Protein AF-A0A382R5G5-F1 (afdb_monomer)

Secondary structure (DSSP, 8-state):
---------------TTS-PPP--HHHHHHHHHHHHHHHHHHHHHHHHH--SHHHHTT-----EEE-TTT--EEEE-SSS-THHHHHHHHHHHHHHHHHHHTT----TT--EEE--TTSS-SSTT--EEE--

Foldseek 3Di:
DDDDDDDDDDDDDDDDPDPDPDQDPVNVVVVLVVQQVVQQVVLVVQLVPDPDCCCVPVVQDKDADADQQQLHGPDIHPSYDPVLNPLNSQLNNVVNVVCVVVVHDLDQPDKDKDQPCVRSHVHNVDIDIDHD

Nearest PDB structures (foldseek):
  7yml-assembly1_M  TM=2.672E-01  e=8.727E+00  Rhodobacter capsulatus

pLDDT: mean 84.05, std 17.63, range [35.34, 97.81]

Mean predicted aligned error: 8.32 Å

Solvent-accessible surface area (backbone atoms only — not comparable to full-atom values): 8147 Å² total; per-residue (Å²): 130,85,84,86,88,90,84,94,82,90,83,84,90,82,75,93,84,66,84,76,74,84,79,47,73,66,60,48,51,52,52,50,52,52,50,51,50,52,24,50,51,49,47,54,50,52,30,74,69,42,88,49,59,58,39,40,71,68,29,69,46,75,54,67,46,56,40,86,86,73,14,47,76,74,43,57,37,85,75,35,48,74,77,44,68,62,31,49,28,50,31,46,29,50,49,49,53,52,32,63,75,64,74,48,83,89,48,86,83,50,68,49,68,52,34,52,43,89,64,42,34,90,40,72,88,47,74,46,77,48,66,109

Organism: NCBI:txid408172

Structure (mmCIF, N/CA/C/O backbone):
data_AF-A0A382R5G5-F1
#
_entry.id   AF-A0A382R5G5-F1
#
loop_
_atom_site.group_PDB
_atom_site.id
_atom_site.type_symbol
_atom_site.label_atom_id
_atom_site.label_alt_id
_atom_site.label_comp_id
_atom_site.label_asym_id
_atom_site.label_entity_id
_atom_site.label_seq_id
_atom_site.pdbx_PDB_ins_code
_atom_site.Cartn_x
_atom_site.Cartn_y
_atom_site.Cartn_z
_atom_site.occupancy
_atom_site.B_iso_or_equiv
_atom_site.auth_seq_id
_atom_site.auth_comp_id
_atom_site.auth_asym_id
_atom_site.auth_atom_id
_atom_site.pdbx_PDB_model_num
ATOM 1 N N . MET A 1 1 ? 9.913 -4.800 -16.011 1.00 47.69 1 MET A N 1
ATOM 2 C CA . MET A 1 1 ? 8.761 -5.422 -15.326 1.00 47.69 1 MET A CA 1
ATOM 3 C C . MET A 1 1 ? 8.702 -6.885 -15.751 1.00 47.69 1 MET A C 1
ATOM 5 O O . MET A 1 1 ? 8.740 -7.147 -16.946 1.00 47.69 1 MET A O 1
ATOM 9 N N . ILE A 1 2 ? 8.754 -7.826 -14.807 1.00 43.81 2 ILE A N 1
ATOM 10 C CA . ILE A 1 2 ? 8.874 -9.272 -15.078 1.00 43.81 2 ILE A CA 1
ATOM 11 C C . ILE A 1 2 ? 7.512 -9.930 -14.787 1.00 43.81 2 ILE A C 1
ATOM 13 O O . ILE A 1 2 ? 6.941 -9.668 -13.735 1.00 43.81 2 ILE A O 1
ATOM 17 N N . ARG A 1 3 ? 6.986 -10.749 -15.713 1.00 38.16 3 ARG A N 1
ATOM 18 C CA . ARG A 1 3 ? 5.647 -11.385 -15.667 1.00 38.16 3 ARG A CA 1
ATOM 19 C C . ARG A 1 3 ? 5.756 -12.902 -15.442 1.00 38.16 3 ARG A C 1
ATOM 21 O O . ARG A 1 3 ? 6.586 -13.542 -16.082 1.00 38.16 3 ARG A O 1
ATOM 28 N N . LEU A 1 4 ? 4.893 -13.483 -14.602 1.00 42.88 4 LEU A N 1
ATOM 29 C CA . LEU A 1 4 ? 4.760 -14.939 -14.375 1.00 42.88 4 LEU A CA 1
ATOM 30 C C . LEU A 1 4 ? 3.485 -15.506 -15.071 1.00 42.88 4 LEU A C 1
ATOM 32 O O . LEU A 1 4 ? 2.583 -14.721 -15.366 1.00 42.88 4 LEU A O 1
ATOM 36 N N . PRO A 1 5 ? 3.379 -16.816 -15.411 1.00 35.34 5 PRO A N 1
ATOM 37 C CA . PRO A 1 5 ? 2.373 -17.312 -16.372 1.00 35.34 5 PRO A CA 1
ATOM 38 C C . PRO A 1 5 ? 1.083 -17.968 -15.797 1.00 35.34 5 PRO A C 1
ATOM 40 O O . PRO A 1 5 ? 1.169 -18.752 -14.856 1.00 35.34 5 PRO A O 1
ATOM 43 N N . ARG A 1 6 ? -0.035 -17.805 -16.559 1.00 47.72 6 ARG A N 1
ATOM 44 C CA . ARG A 1 6 ? -1.345 -18.555 -16.645 1.00 47.72 6 ARG A CA 1
ATOM 45 C C . ARG A 1 6 ? -2.395 -18.283 -15.532 1.00 47.72 6 ARG A C 1
ATOM 47 O O . ARG A 1 6 ? -1.998 -17.966 -14.429 1.00 47.72 6 ARG A O 1
ATOM 54 N N . THR A 1 7 ? -3.738 -18.354 -15.680 1.00 37.25 7 THR A N 1
ATOM 55 C CA . THR A 1 7 ? -4.736 -18.925 -16.635 1.00 37.25 7 THR A CA 1
ATOM 56 C C . THR A 1 7 ? -5.988 -18.000 -16.657 1.00 37.25 7 THR A C 1
ATOM 58 O O . THR A 1 7 ? -6.404 -17.559 -15.592 1.00 37.25 7 THR A O 1
ATOM 61 N N . GLN A 1 8 ? -6.598 -17.680 -17.812 1.00 36.47 8 GLN A N 1
ATOM 62 C CA . GLN A 1 8 ? -7.657 -16.646 -17.937 1.00 36.47 8 GLN A CA 1
ATOM 63 C C . GLN A 1 8 ? -9.075 -17.115 -17.537 1.00 36.47 8 GLN A C 1
ATOM 65 O O . GLN A 1 8 ? -9.552 -18.146 -18.010 1.00 36.47 8 GLN A O 1
ATOM 70 N N . ARG A 1 9 ? -9.788 -16.287 -16.758 1.00 39.00 9 ARG A N 1
ATOM 71 C CA . ARG A 1 9 ? -11.261 -16.233 -16.675 1.00 39.00 9 ARG A CA 1
ATOM 72 C C . ARG A 1 9 ? -11.691 -14.762 -16.612 1.00 39.00 9 ARG A C 1
ATOM 74 O O . ARG A 1 9 ? -11.310 -14.056 -15.687 1.00 39.00 9 ARG A O 1
ATOM 81 N N . THR A 1 10 ? -12.460 -14.320 -17.599 1.00 39.25 10 THR A N 1
ATOM 82 C CA . THR A 1 10 ? -12.934 -12.937 -17.770 1.00 39.25 10 THR A CA 1
ATOM 83 C C . THR A 1 10 ? -14.252 -12.724 -17.015 1.00 39.25 10 THR A C 1
ATOM 85 O O . THR A 1 10 ? -15.163 -13.538 -17.160 1.00 39.25 10 THR A O 1
ATOM 88 N N . LEU A 1 11 ? -14.384 -11.642 -16.239 1.00 39.53 11 LEU A N 1
ATOM 89 C CA . LEU A 1 11 ? -15.656 -11.183 -15.658 1.00 39.53 11 LEU A CA 1
ATOM 90 C C . LEU A 1 11 ? -16.000 -9.810 -16.257 1.00 39.53 11 LEU A C 1
ATOM 92 O O . LEU A 1 11 ? -15.202 -8.881 -16.168 1.00 39.53 11 LEU A O 1
ATOM 96 N N . SER A 1 12 ? -17.162 -9.699 -16.904 1.00 37.19 12 SER A N 1
ATOM 97 C CA . SER A 1 12 ? -17.682 -8.464 -17.504 1.00 37.19 12 SER A CA 1
ATOM 98 C C . SER A 1 12 ? -18.354 -7.576 -16.450 1.00 37.19 12 SER A C 1
ATOM 100 O O . SER A 1 12 ? -19.179 -8.070 -15.682 1.00 3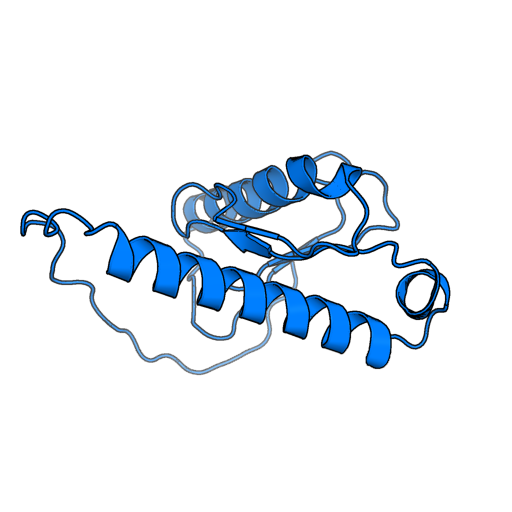7.19 12 SER A O 1
ATOM 102 N N . ARG A 1 13 ? -18.053 -6.269 -16.439 1.00 52.59 13 ARG A N 1
ATOM 103 C CA . ARG A 1 13 ? -18.764 -5.259 -15.630 1.00 52.59 13 ARG A CA 1
ATOM 104 C C . ARG A 1 13 ? -20.038 -4.834 -16.365 1.00 52.59 13 ARG A C 1
ATOM 106 O O . ARG A 1 13 ? -19.977 -4.362 -17.495 1.00 52.59 13 ARG A O 1
ATOM 113 N N . THR A 1 14 ? -21.192 -5.041 -15.743 1.00 41.97 14 THR A N 1
ATOM 114 C CA . THR A 1 14 ? -22.506 -4.609 -16.239 1.00 41.97 14 THR A CA 1
ATOM 115 C C . THR A 1 14 ? -23.238 -4.024 -15.032 1.00 41.97 14 THR A C 1
ATOM 117 O O . THR A 1 14 ? -23.739 -4.795 -14.220 1.00 41.97 14 THR A O 1
ATOM 120 N N . GLY A 1 15 ? -23.217 -2.698 -14.835 1.00 45.03 15 GLY A N 1
ATOM 121 C CA . GLY A 1 15 ? -23.906 -2.097 -13.678 1.00 45.03 15 GLY A CA 1
ATOM 122 C C . GLY A 1 15 ? -23.731 -0.600 -13.379 1.00 45.03 15 GLY A C 1
ATOM 123 O O . GLY A 1 15 ? -24.241 -0.169 -12.355 1.00 45.03 15 GLY A O 1
ATOM 124 N N . ASP A 1 16 ? -23.058 0.200 -14.211 1.00 51.91 16 ASP A N 1
ATOM 125 C CA . ASP A 1 16 ? -22.580 1.536 -13.793 1.00 51.91 16 ASP A CA 1
ATOM 126 C C . ASP A 1 16 ? -23.616 2.698 -13.870 1.00 51.91 16 ASP A C 1
ATOM 128 O O . ASP A 1 16 ? -23.232 3.843 -13.658 1.00 51.91 16 ASP A O 1
ATOM 132 N N . ASP A 1 17 ? -24.908 2.444 -14.137 1.00 53.91 17 ASP A N 1
ATOM 133 C CA . ASP A 1 17 ? -25.927 3.497 -14.403 1.00 53.91 17 ASP A CA 1
ATOM 134 C C . ASP A 1 17 ? -27.074 3.597 -13.365 1.00 53.91 17 ASP A C 1
ATOM 136 O O . ASP A 1 17 ? -27.989 4.410 -13.513 1.00 53.91 17 ASP A O 1
ATOM 140 N N . GLU A 1 18 ? -27.055 2.797 -12.295 1.00 52.16 18 GLU A N 1
ATOM 141 C CA . GLU A 1 18 ? -28.004 2.949 -11.179 1.00 52.16 18 GLU A CA 1
ATOM 142 C C . GLU A 1 18 ? -27.472 3.998 -10.183 1.00 52.16 18 GLU A C 1
ATOM 144 O O . GLU A 1 18 ? -26.302 3.922 -9.790 1.00 52.16 18 GLU A O 1
ATOM 149 N N . PRO A 1 19 ? -28.289 4.974 -9.733 1.00 55.66 19 PRO A N 1
ATOM 150 C CA . PRO A 1 19 ? -27.860 5.925 -8.719 1.00 55.66 19 PRO A CA 1
ATOM 151 C C . PRO A 1 19 ? -27.479 5.163 -7.448 1.00 55.66 19 PRO A C 1
ATOM 153 O O . PRO A 1 19 ? -28.316 4.511 -6.822 1.00 55.66 19 PRO A O 1
ATOM 156 N N . MET A 1 20 ? -26.198 5.243 -7.078 1.00 61.25 20 MET A N 1
ATOM 157 C CA . MET A 1 20 ? -25.690 4.667 -5.837 1.00 61.25 20 MET A CA 1
ATOM 158 C C . MET A 1 20 ? -26.544 5.190 -4.672 1.00 61.25 20 MET A C 1
ATOM 160 O O . MET A 1 20 ? -26.675 6.410 -4.536 1.00 61.25 20 MET A O 1
ATOM 164 N N . PRO A 1 21 ? -27.150 4.315 -3.850 1.00 70.31 21 PRO A N 1
ATOM 165 C CA . PRO A 1 21 ? -27.947 4.762 -2.717 1.00 70.31 21 PRO A CA 1
ATOM 166 C C . PRO A 1 21 ? -27.091 5.638 -1.797 1.00 70.31 21 PRO A C 1
ATOM 168 O O . PRO A 1 21 ? -25.915 5.337 -1.575 1.00 70.3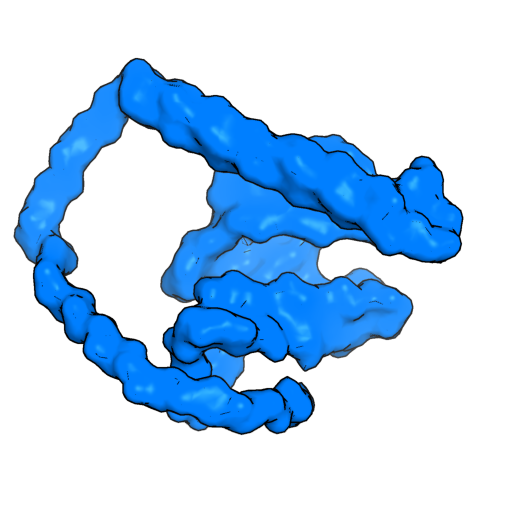1 21 PRO A O 1
ATOM 171 N N . ASP A 1 22 ? -27.686 6.714 -1.271 1.00 80.88 22 ASP A N 1
ATOM 172 C CA . ASP A 1 22 ? -27.019 7.618 -0.331 1.00 80.88 22 ASP A CA 1
ATOM 173 C C . ASP A 1 22 ? -26.435 6.800 0.831 1.00 80.88 22 ASP A C 1
ATOM 175 O O . ASP A 1 22 ? -27.148 6.053 1.510 1.00 80.88 22 ASP A O 1
ATOM 179 N N . LEU A 1 23 ? -25.117 6.890 1.019 1.00 87.56 23 LEU A N 1
ATOM 180 C CA . LEU A 1 23 ? -24.396 6.063 1.980 1.00 87.56 23 LEU A CA 1
ATOM 181 C C . LEU A 1 23 ? -24.722 6.542 3.400 1.00 87.56 23 LEU A C 1
ATOM 183 O O . LEU A 1 23 ? -24.251 7.597 3.831 1.00 87.56 23 LEU A O 1
ATOM 187 N N . ASP A 1 24 ? -25.532 5.781 4.139 1.00 93.81 24 ASP A N 1
ATOM 188 C CA . ASP A 1 24 ? -25.953 6.207 5.469 1.00 93.81 24 ASP A CA 1
ATOM 189 C C . ASP A 1 24 ? -24.762 6.258 6.457 1.00 93.81 24 ASP A C 1
ATOM 191 O O . ASP A 1 24 ? -23.797 5.491 6.326 1.00 93.81 24 ASP A O 1
ATOM 195 N N . PRO A 1 25 ? -24.806 7.131 7.482 1.00 94.81 25 PRO A N 1
ATOM 196 C CA . PRO A 1 25 ? -23.682 7.315 8.399 1.00 94.81 25 PRO A CA 1
ATOM 197 C C . PRO A 1 25 ? -23.279 6.056 9.181 1.00 94.81 25 PRO A C 1
ATOM 199 O O . PRO A 1 25 ? -22.111 5.920 9.562 1.00 94.81 25 PRO A O 1
ATOM 202 N N . VAL A 1 26 ? -24.217 5.138 9.443 1.00 95.69 26 VAL A N 1
ATOM 203 C CA . VAL A 1 26 ? -23.938 3.884 10.158 1.00 95.69 26 VAL A CA 1
ATOM 204 C C . VAL A 1 26 ? -23.172 2.946 9.238 1.00 95.69 26 VAL A C 1
ATOM 206 O O . VAL A 1 26 ? -22.106 2.461 9.621 1.00 95.69 26 VAL A O 1
ATOM 209 N N . THR A 1 27 ? -23.649 2.748 8.009 1.00 94.94 27 THR A N 1
ATOM 210 C CA . THR A 1 27 ? -22.949 1.936 7.007 1.00 94.94 27 THR A CA 1
ATOM 211 C C . THR A 1 27 ? -21.560 2.496 6.708 1.00 94.94 27 THR A C 1
ATOM 213 O O . THR A 1 27 ? -20.587 1.739 6.729 1.00 94.94 27 THR A O 1
ATOM 216 N N . LEU A 1 28 ? -21.425 3.816 6.527 1.00 94.62 28 LEU A N 1
ATOM 217 C CA . LEU A 1 28 ? -20.125 4.467 6.328 1.00 94.62 28 LEU A CA 1
ATOM 218 C C . LEU A 1 28 ? -19.159 4.174 7.483 1.00 94.62 28 LEU A C 1
ATOM 220 O O . LEU A 1 28 ? -18.003 3.823 7.253 1.00 94.62 28 LEU A O 1
ATOM 224 N N . SER A 1 29 ? -19.633 4.278 8.725 1.00 96.31 29 SER A N 1
ATOM 225 C CA . SER A 1 29 ? -18.815 4.020 9.915 1.00 96.31 29 SER A CA 1
ATOM 226 C C . SER A 1 29 ? -18.364 2.559 10.004 1.00 96.31 29 SER A C 1
ATOM 228 O O . SER A 1 29 ? -17.211 2.291 10.342 1.00 96.31 29 SER A O 1
ATOM 230 N N . VAL A 1 30 ? -19.239 1.608 9.652 1.00 97.00 30 VAL A N 1
ATOM 231 C CA . VAL A 1 30 ? -18.897 0.177 9.598 1.00 97.00 30 VAL A CA 1
ATOM 232 C C . VAL A 1 30 ? -17.856 -0.100 8.513 1.00 97.00 30 VAL A C 1
ATOM 234 O O . VAL A 1 30 ? -16.884 -0.811 8.770 1.00 97.00 30 VAL A O 1
ATOM 237 N N . LEU A 1 31 ? -18.030 0.461 7.312 1.00 96.38 31 LEU A N 1
ATOM 238 C CA . LEU 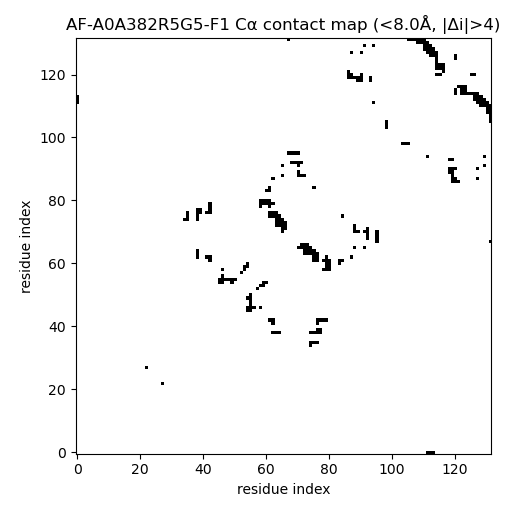A 1 31 ? -17.079 0.298 6.210 1.00 96.38 31 LEU A CA 1
ATOM 239 C C . LEU A 1 31 ? -15.721 0.911 6.549 1.00 96.38 31 LEU A C 1
ATOM 241 O O . LEU A 1 31 ? -14.700 0.250 6.368 1.00 96.38 31 LEU A O 1
ATOM 245 N N . LYS A 1 32 ? -15.709 2.122 7.116 1.00 95.88 32 LYS A N 1
ATOM 246 C CA . LYS A 1 32 ? -14.490 2.778 7.596 1.00 95.88 32 LYS A CA 1
ATOM 247 C C . LYS A 1 32 ? -13.750 1.894 8.601 1.00 95.88 32 LYS A C 1
ATOM 249 O O . LYS A 1 32 ? -12.580 1.596 8.389 1.00 95.88 32 LYS A O 1
ATOM 254 N N . GLY A 1 33 ? -14.440 1.418 9.641 1.00 97.75 33 GLY A N 1
ATOM 255 C CA . GLY A 1 33 ? -13.830 0.559 10.658 1.00 97.75 33 GLY A CA 1
ATOM 256 C C . GLY A 1 33 ? -13.285 -0.753 10.085 1.00 97.75 33 GLY A C 1
ATOM 257 O O . GLY A 1 33 ? -12.208 -1.194 10.475 1.00 97.75 33 GLY A O 1
ATOM 258 N N . ARG A 1 34 ? -13.978 -1.359 9.109 1.00 97.81 34 ARG A N 1
ATOM 259 C CA . ARG A 1 34 ? -13.493 -2.567 8.418 1.00 97.81 34 ARG A CA 1
ATOM 260 C C . ARG A 1 34 ? -12.242 -2.306 7.582 1.00 97.81 34 ARG A C 1
ATOM 262 O O . ARG A 1 34 ? -11.327 -3.120 7.616 1.00 97.81 34 ARG A O 1
ATOM 269 N N . LEU A 1 35 ? -12.197 -1.202 6.837 1.00 97.62 35 LEU A N 1
ATOM 270 C CA . LEU A 1 35 ? -11.028 -0.828 6.035 1.00 97.62 35 LEU A CA 1
ATOM 271 C C . LEU A 1 35 ? -9.817 -0.523 6.926 1.00 97.62 35 LEU A C 1
ATOM 273 O O . LEU A 1 35 ? -8.719 -0.994 6.643 1.00 97.62 35 LEU A O 1
ATOM 277 N N . GLU A 1 36 ? -10.025 0.197 8.030 1.00 97.19 36 GLU A N 1
ATOM 278 C CA . GLU A 1 36 ? -8.983 0.450 9.032 1.00 97.19 36 GLU A CA 1
ATOM 279 C C . GLU A 1 36 ? -8.481 -0.852 9.667 1.00 97.19 36 GLU A C 1
ATOM 281 O O . GLU A 1 36 ? -7.276 -1.037 9.787 1.00 97.19 36 GLU A O 1
ATOM 286 N N . GLN A 1 37 ? -9.373 -1.791 9.997 1.00 97.75 37 GLN A N 1
ATOM 287 C CA . GLN A 1 37 ? -8.978 -3.093 10.538 1.00 97.75 37 GLN A CA 1
ATOM 288 C C . GLN A 1 37 ? -8.166 -3.926 9.532 1.00 97.75 37 GLN A C 1
ATOM 290 O O . GLN A 1 37 ? -7.223 -4.609 9.925 1.00 97.75 37 GLN A O 1
ATOM 295 N N . ILE A 1 38 ? -8.514 -3.882 8.241 1.00 97.75 38 ILE A N 1
ATOM 296 C CA . ILE A 1 38 ? -7.720 -4.536 7.191 1.00 97.75 38 ILE A CA 1
ATOM 297 C C . ILE A 1 38 ? -6.307 -3.946 7.166 1.00 97.75 38 ILE A C 1
ATOM 299 O O . ILE A 1 38 ? -5.340 -4.704 7.153 1.00 97.75 38 ILE A O 1
ATOM 303 N N . ALA A 1 39 ? -6.184 -2.617 7.204 1.00 96.25 39 ALA A N 1
ATOM 304 C CA . ALA A 1 39 ? -4.884 -1.957 7.255 1.00 96.25 39 ALA A CA 1
ATOM 305 C C . ALA A 1 39 ? -4.096 -2.337 8.523 1.00 96.25 39 ALA A C 1
ATOM 307 O O . ALA A 1 39 ? -2.919 -2.667 8.420 1.00 96.25 39 ALA A O 1
ATOM 308 N N . ASP A 1 40 ? -4.740 -2.388 9.690 1.00 95.56 40 ASP A N 1
ATOM 309 C CA . ASP A 1 40 ? -4.084 -2.781 10.944 1.00 95.56 40 ASP A CA 1
ATOM 310 C C . ASP A 1 40 ? -3.551 -4.236 10.889 1.00 95.56 40 ASP A C 1
ATOM 312 O O . ASP A 1 40 ? -2.454 -4.523 11.372 1.00 95.56 40 ASP A O 1
ATOM 316 N N . GLU A 1 41 ? -4.279 -5.172 10.263 1.00 97.69 41 GLU A N 1
ATOM 317 C CA . GLU A 1 41 ? -3.801 -6.556 10.090 1.00 97.69 41 GLU A CA 1
ATOM 318 C C . GLU A 1 41 ? -2.682 -6.663 9.040 1.00 97.69 41 GLU A C 1
ATOM 320 O O . GLU A 1 41 ? -1.781 -7.497 9.180 1.00 97.69 41 GLU A O 1
ATOM 325 N N . MET A 1 42 ? -2.709 -5.820 8.002 1.00 96.81 42 MET A N 1
ATOM 326 C CA . MET A 1 42 ? -1.617 -5.713 7.028 1.00 96.81 42 MET A CA 1
ATOM 327 C C . MET A 1 42 ? -0.318 -5.252 7.702 1.00 96.81 42 MET A C 1
ATOM 329 O O . MET A 1 42 ? 0.713 -5.882 7.463 1.00 96.81 42 MET A O 1
ATOM 333 N N . ASP A 1 43 ? -0.383 -4.251 8.590 1.00 95.06 43 ASP A N 1
ATOM 334 C CA . ASP A 1 43 ? 0.766 -3.746 9.366 1.00 95.06 43 ASP A CA 1
ATOM 335 C C . ASP A 1 43 ? 1.351 -4.906 10.179 1.00 95.06 43 ASP A C 1
ATOM 337 O O . ASP A 1 43 ? 2.515 -5.297 10.042 1.00 95.06 43 ASP A O 1
ATOM 341 N N . ALA A 1 44 ? 0.492 -5.544 10.974 1.00 95.50 44 ALA A N 1
ATOM 342 C CA . ALA A 1 44 ? 0.898 -6.614 11.865 1.00 95.50 44 ALA A CA 1
ATOM 343 C C . ALA A 1 44 ? 1.466 -7.825 11.101 1.00 95.50 44 ALA A C 1
ATOM 345 O O . ALA A 1 44 ? 2.432 -8.451 11.541 1.00 95.50 44 ALA A O 1
ATOM 346 N N . THR A 1 45 ? 0.904 -8.160 9.939 1.00 97.00 45 THR A N 1
ATOM 347 C CA . THR A 1 45 ? 1.401 -9.248 9.088 1.00 97.00 45 THR A CA 1
ATOM 348 C C . THR A 1 45 ? 2.747 -8.908 8.458 1.00 97.00 45 THR A C 1
ATOM 350 O O . THR A 1 45 ? 3.645 -9.754 8.456 1.00 97.00 45 THR A O 1
ATOM 353 N N . LEU A 1 46 ? 2.919 -7.684 7.957 1.00 95.62 46 LEU A N 1
ATOM 354 C CA . LEU A 1 46 ? 4.165 -7.248 7.337 1.00 95.62 46 LEU A CA 1
ATOM 355 C C . LEU A 1 46 ? 5.318 -7.282 8.343 1.00 95.62 46 LEU A C 1
ATOM 357 O O . LEU A 1 46 ? 6.330 -7.934 8.089 1.00 95.62 46 LEU A O 1
ATOM 361 N N . PHE A 1 47 ? 5.148 -6.665 9.513 1.00 95.62 47 PHE A N 1
ATOM 362 C CA . PHE A 1 47 ? 6.225 -6.576 10.501 1.00 95.62 47 PHE A CA 1
ATOM 363 C C . PHE A 1 47 ? 6.572 -7.934 11.118 1.00 95.62 47 PHE A C 1
ATOM 365 O O . PHE A 1 47 ? 7.749 -8.243 11.283 1.00 95.62 47 PHE A O 1
ATOM 372 N N . ARG A 1 48 ? 5.581 -8.803 11.378 1.00 96.62 48 ARG A N 1
ATOM 373 C CA . ARG A 1 48 ? 5.835 -10.159 11.912 1.00 96.62 48 ARG A CA 1
ATOM 374 C C . ARG A 1 48 ? 6.498 -11.104 10.912 1.00 96.62 48 ARG A C 1
ATOM 376 O O . ARG A 1 48 ? 7.113 -12.082 11.329 1.00 96.62 48 ARG A O 1
ATOM 383 N N . SER A 1 49 ? 6.313 -10.876 9.613 1.00 97.44 49 SER A N 1
ATOM 384 C CA . SER A 1 49 ? 6.873 -11.734 8.560 1.00 97.44 49 SER A CA 1
ATOM 385 C C . SER A 1 49 ? 8.228 -11.250 8.041 1.00 97.44 49 SER A C 1
ATOM 387 O O . SER A 1 49 ? 8.919 -11.990 7.337 1.00 97.44 49 SER A O 1
ATOM 389 N N . ALA A 1 50 ? 8.627 -10.027 8.388 1.00 97.12 50 ALA A N 1
ATOM 390 C CA . ALA A 1 50 ? 9.889 -9.457 7.963 1.00 97.12 50 ALA A CA 1
ATOM 391 C C . ALA A 1 50 ? 11.079 -10.074 8.715 1.00 97.12 50 ALA A C 1
ATOM 393 O O . ALA A 1 50 ? 11.103 -10.152 9.939 1.00 97.12 50 ALA A O 1
ATOM 394 N N . PHE A 1 51 ? 12.117 -10.455 7.967 1.00 96.06 51 PHE A N 1
ATOM 395 C CA . PHE A 1 51 ? 13.395 -10.905 8.536 1.00 96.06 51 PHE A CA 1
ATOM 396 C C . PHE A 1 51 ? 14.366 -9.748 8.823 1.00 96.06 51 PHE A C 1
ATOM 398 O O . PHE A 1 51 ? 15.313 -9.914 9.587 1.00 96.06 51 PHE A O 1
ATOM 405 N N . ASN A 1 52 ? 14.175 -8.593 8.176 1.00 95.62 52 ASN A N 1
ATOM 406 C CA . ASN A 1 52 ? 15.049 -7.429 8.315 1.00 95.62 52 ASN A CA 1
ATOM 407 C C . ASN A 1 52 ? 14.556 -6.533 9.467 1.00 95.62 52 ASN A C 1
ATOM 409 O O . ASN A 1 52 ? 13.403 -6.099 9.400 1.00 95.62 52 ASN A O 1
ATOM 413 N N . PRO A 1 53 ? 15.405 -6.179 10.453 1.00 96.31 53 PRO A N 1
ATOM 414 C CA . PRO A 1 53 ? 15.024 -5.299 11.564 1.00 96.31 53 PRO A CA 1
ATOM 415 C C . PRO A 1 53 ? 14.542 -3.906 11.126 1.00 96.31 53 PRO A C 1
ATOM 417 O O . PRO A 1 53 ? 13.719 -3.305 11.809 1.00 96.31 53 PRO A O 1
ATOM 420 N N . ILE A 1 54 ? 14.973 -3.404 9.963 1.00 95.62 54 ILE A N 1
ATOM 421 C CA . ILE A 1 54 ? 14.490 -2.128 9.404 1.00 95.62 54 ILE A CA 1
ATOM 422 C C . ILE A 1 54 ? 12.966 -2.159 9.188 1.00 95.62 54 ILE A C 1
ATOM 424 O O . ILE A 1 54 ? 12.273 -1.188 9.474 1.00 95.62 54 ILE A O 1
ATOM 428 N N . ILE A 1 55 ? 12.425 -3.299 8.753 1.00 95.12 55 ILE A N 1
ATOM 429 C CA . ILE A 1 55 ? 10.980 -3.470 8.569 1.00 95.12 55 ILE A CA 1
ATOM 430 C C . ILE A 1 55 ? 10.347 -4.029 9.847 1.00 95.12 55 ILE A C 1
ATOM 432 O O . ILE A 1 55 ? 9.330 -3.514 10.292 1.00 95.12 55 ILE A O 1
ATOM 436 N N . ALA A 1 56 ? 10.943 -5.062 10.449 1.00 95.50 56 ALA A N 1
ATOM 437 C CA . ALA A 1 56 ? 10.353 -5.790 11.573 1.00 95.50 56 ALA A CA 1
ATOM 438 C C . ALA A 1 56 ? 10.286 -4.979 12.879 1.00 95.50 56 ALA A C 1
ATOM 440 O O . ALA A 1 56 ? 9.386 -5.208 13.681 1.00 95.50 56 ALA A O 1
ATOM 441 N N . GLU A 1 57 ? 11.231 -4.058 13.099 1.00 94.44 57 GLU A N 1
ATOM 442 C CA . GLU A 1 57 ? 11.366 -3.312 14.360 1.00 94.44 57 GLU A CA 1
ATOM 443 C C . GLU A 1 57 ? 11.270 -1.797 14.157 1.00 94.44 57 GLU A C 1
ATOM 445 O O . GLU A 1 57 ? 10.620 -1.112 14.944 1.00 94.44 57 GLU A O 1
ATOM 450 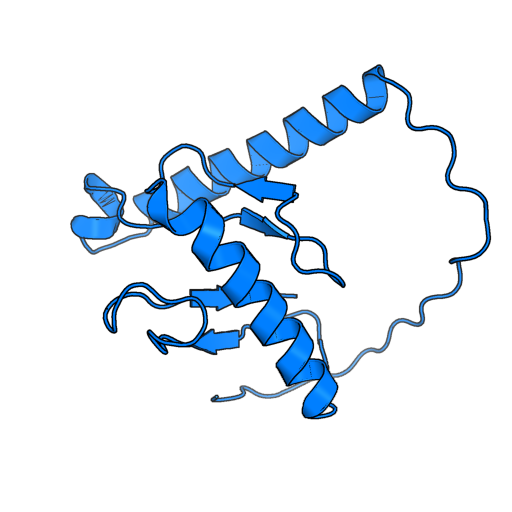N N . ALA A 1 58 ? 11.904 -1.259 13.108 1.00 94.38 58 ALA A N 1
ATOM 451 C CA . ALA A 1 58 ? 11.884 0.181 12.836 1.00 94.38 58 ALA A CA 1
ATOM 452 C C . ALA A 1 58 ? 10.661 0.637 12.017 1.00 94.38 58 ALA A C 1
ATOM 454 O O . ALA A 1 58 ? 10.435 1.841 11.898 1.00 94.38 58 ALA A O 1
ATOM 455 N N . HIS A 1 59 ? 9.876 -0.307 11.483 1.00 94.19 59 HIS A N 1
ATOM 456 C CA . HIS A 1 59 ? 8.668 -0.065 10.686 1.00 94.19 59 HIS A CA 1
ATOM 457 C C . HIS A 1 59 ? 8.885 0.896 9.504 1.00 94.19 59 HIS A C 1
ATOM 459 O O . HIS A 1 59 ? 8.006 1.684 9.145 1.00 94.19 59 HIS A O 1
ATOM 465 N N . ASP A 1 60 ? 10.051 0.808 8.862 1.00 93.88 60 ASP A N 1
ATOM 466 C CA . ASP A 1 60 ? 10.339 1.520 7.616 1.00 93.88 60 ASP A CA 1
ATOM 467 C C . ASP A 1 60 ? 9.643 0.826 6.434 1.00 93.88 60 ASP A C 1
ATOM 469 O O . ASP A 1 60 ? 10.240 0.119 5.621 1.00 93.88 60 ASP A O 1
ATOM 473 N N . ALA A 1 61 ? 8.317 0.934 6.425 1.00 92.00 61 ALA A N 1
ATOM 474 C CA . ALA A 1 61 ? 7.439 0.416 5.393 1.00 92.00 61 ALA A CA 1
ATOM 475 C C . ALA A 1 61 ? 6.111 1.182 5.383 1.00 92.00 61 ALA A C 1
ATOM 477 O O . ALA A 1 61 ? 5.827 2.011 6.249 1.00 92.00 61 ALA A O 1
ATOM 478 N N . SER A 1 62 ? 5.278 0.895 4.387 1.00 92.94 62 SER A N 1
ATOM 479 C CA . SER A 1 62 ? 3.885 1.334 4.338 1.00 92.94 62 SER A CA 1
ATOM 480 C C . SER A 1 62 ? 3.060 0.404 3.460 1.00 92.94 62 SER A C 1
ATOM 482 O O . SER A 1 62 ? 3.593 -0.361 2.653 1.00 92.94 62 SER A O 1
ATOM 484 N N . HIS A 1 63 ? 1.745 0.499 3.602 1.00 94.25 63 HIS A N 1
ATOM 485 C CA . HIS A 1 63 ? 0.783 -0.142 2.721 1.00 94.25 63 HIS A CA 1
ATOM 486 C C . HIS A 1 63 ? -0.567 0.568 2.827 1.00 94.25 63 HIS A C 1
ATOM 488 O O . HIS A 1 63 ? -0.836 1.318 3.770 1.00 94.25 63 HIS A O 1
ATOM 494 N N . GLY A 1 64 ? -1.461 0.270 1.893 1.00 94.81 64 GLY A N 1
ATOM 495 C CA . GLY A 1 64 ? -2.806 0.814 1.904 1.00 94.81 64 GLY A CA 1
ATOM 496 C C . GLY A 1 64 ? -3.703 0.182 0.860 1.00 94.81 64 GLY A C 1
ATOM 497 O O . GLY A 1 64 ? -3.273 -0.663 0.072 1.00 94.81 64 GLY A O 1
ATOM 498 N N . LEU A 1 65 ? -4.954 0.624 0.872 1.00 95.94 65 LEU A N 1
ATOM 499 C CA . LEU A 1 65 ? -5.922 0.362 -0.181 1.00 95.94 65 LEU A CA 1
ATOM 500 C C . LEU A 1 65 ? -6.170 1.663 -0.934 1.00 95.94 65 LEU A C 1
ATOM 502 O O . LEU A 1 65 ? -6.270 2.738 -0.333 1.00 95.94 65 LEU A O 1
ATOM 506 N N . TYR A 1 66 ? -6.279 1.547 -2.249 1.00 95.31 66 TYR A N 1
ATOM 507 C CA . TYR A 1 66 ? -6.342 2.677 -3.162 1.00 95.31 66 TYR A CA 1
ATOM 508 C C . TYR A 1 66 ? -7.504 2.482 -4.128 1.00 95.31 66 TYR A C 1
ATOM 510 O O . TYR A 1 66 ? -7.888 1.351 -4.433 1.00 95.31 66 TYR A O 1
ATOM 518 N N . HIS A 1 67 ? -8.075 3.583 -4.598 1.00 94.94 67 HIS A N 1
ATOM 519 C CA . HIS A 1 67 ? -9.136 3.560 -5.587 1.00 94.94 67 HIS A CA 1
ATOM 520 C C . HIS A 1 67 ? -8.610 2.944 -6.889 1.00 94.94 67 HIS A C 1
ATOM 522 O O . HIS A 1 67 ? -7.584 3.380 -7.410 1.00 94.94 67 HIS A O 1
ATOM 528 N N . ALA A 1 68 ? -9.330 1.957 -7.426 1.00 90.81 68 ALA A N 1
ATOM 529 C CA . ALA A 1 68 ? -8.873 1.157 -8.563 1.00 90.81 68 ALA A CA 1
ATOM 530 C C . ALA A 1 68 ? -8.610 1.988 -9.831 1.00 90.81 68 ALA A C 1
ATOM 532 O O . ALA A 1 68 ? -7.661 1.706 -10.552 1.00 90.81 68 ALA A O 1
ATOM 533 N N . ASP A 1 69 ? -9.429 3.017 -10.075 1.00 90.56 69 ASP A N 1
ATOM 534 C CA . ASP A 1 69 ? -9.306 3.850 -11.278 1.00 90.56 69 ASP A CA 1
ATOM 535 C C . ASP A 1 69 ? -8.453 5.119 -11.076 1.00 90.56 69 ASP A C 1
ATOM 537 O O . ASP A 1 69 ? -7.654 5.467 -11.940 1.00 90.56 69 ASP A O 1
ATOM 541 N N . THR A 1 70 ? -8.589 5.827 -9.945 1.00 93.06 70 THR A N 1
ATOM 542 C CA . THR A 1 70 ? -7.896 7.112 -9.709 1.00 93.06 70 THR A CA 1
ATOM 543 C C . THR A 1 70 ? -6.557 6.969 -8.980 1.00 93.06 70 THR A C 1
ATOM 545 O O . THR A 1 70 ? -5.724 7.876 -9.037 1.00 93.06 70 THR A O 1
ATOM 548 N N . GLY A 1 71 ? -6.335 5.854 -8.275 1.00 92.50 71 GLY A N 1
ATOM 549 C CA . GLY A 1 71 ? -5.186 5.657 -7.386 1.00 92.50 71 GLY A CA 1
ATOM 550 C C . GLY A 1 71 ? -5.250 6.461 -6.081 1.00 92.50 71 GLY A C 1
ATOM 551 O O . GLY A 1 71 ? -4.274 6.494 -5.332 1.00 92.50 71 GLY A O 1
ATOM 552 N N . GLU A 1 72 ? -6.375 7.120 -5.786 1.00 93.94 72 GLU A N 1
ATOM 553 C CA . GLU A 1 72 ? -6.549 7.871 -4.540 1.00 93.94 72 GLU A CA 1
ATOM 554 C C . GLU A 1 72 ? -6.493 6.951 -3.320 1.00 93.94 72 GLU A C 1
ATOM 556 O O . GLU A 1 72 ? -6.964 5.816 -3.345 1.00 93.94 72 GLU A O 1
ATOM 561 N N . THR A 1 73 ? -5.913 7.442 -2.227 1.00 93.94 73 THR A N 1
ATOM 562 C CA . THR A 1 73 ? -5.835 6.672 -0.982 1.00 93.94 73 THR A CA 1
ATOM 563 C C . THR A 1 73 ? -7.223 6.504 -0.370 1.00 93.94 73 THR A C 1
ATOM 565 O O . THR A 1 73 ? -7.891 7.497 -0.096 1.00 93.94 73 THR A O 1
ATOM 568 N N . LEU A 1 74 ? -7.611 5.262 -0.073 1.00 94.88 74 LEU A N 1
ATOM 569 C CA . LEU A 1 74 ? -8.818 4.948 0.700 1.00 94.88 74 LEU A CA 1
ATOM 570 C C . LEU A 1 74 ? -8.490 4.771 2.187 1.00 94.88 74 LEU A C 1
ATOM 572 O O . LEU A 1 74 ? -9.159 5.331 3.050 1.00 94.88 74 LEU A O 1
ATOM 576 N N . VAL A 1 75 ? -7.444 3.996 2.489 1.00 95.25 75 VAL A N 1
ATOM 577 C CA . VAL A 1 75 ? -6.938 3.760 3.849 1.00 95.25 75 VAL A CA 1
ATOM 578 C C . VAL A 1 75 ? -5.460 3.378 3.791 1.00 95.25 75 VAL A C 1
ATOM 580 O O . VAL A 1 75 ? -5.015 2.790 2.805 1.00 95.25 75 VAL A O 1
ATOM 583 N N . GLN A 1 76 ? -4.699 3.687 4.839 1.00 93.56 76 GLN A N 1
ATOM 584 C CA . GLN A 1 76 ? -3.303 3.268 4.990 1.00 93.56 76 GLN A CA 1
ATOM 585 C C . GLN A 1 76 ? -3.036 2.726 6.391 1.00 93.56 76 GLN A C 1
ATOM 587 O O . GLN A 1 76 ? -3.784 3.021 7.327 1.00 93.56 76 GLN A O 1
ATOM 592 N N . GLY A 1 77 ? -1.968 1.933 6.504 1.00 92.56 77 GLY A N 1
ATOM 593 C CA . GLY A 1 77 ? -1.436 1.480 7.788 1.00 92.56 77 GLY A CA 1
ATOM 594 C C . GLY A 1 77 ? -1.065 2.654 8.692 1.00 92.56 77 GLY A C 1
ATOM 595 O O . GLY A 1 77 ? -0.657 3.718 8.222 1.00 92.56 77 GLY A O 1
ATOM 596 N N . LYS A 1 78 ? -1.226 2.468 10.001 1.00 90.31 78 LYS A N 1
ATOM 597 C CA . LYS A 1 78 ? -0.995 3.516 11.012 1.00 90.31 78 LYS A CA 1
ATOM 598 C C . LYS A 1 78 ? 0.439 3.511 11.528 1.00 90.31 78 LYS A C 1
ATOM 600 O O . LYS A 1 78 ? 0.873 4.497 12.120 1.00 90.31 78 LYS A O 1
ATOM 605 N N . SER A 1 79 ? 1.144 2.395 11.358 1.00 88.62 79 SER A N 1
ATOM 606 C CA . SER A 1 79 ? 2.461 2.163 11.955 1.00 88.62 79 SER A CA 1
ATOM 607 C C . SER A 1 79 ? 3.635 2.450 11.019 1.00 88.62 79 SER A C 1
ATOM 609 O O . SER A 1 79 ? 4.768 2.490 11.493 1.00 88.62 79 SER A O 1
ATOM 611 N N . GLY A 1 80 ? 3.374 2.664 9.727 1.00 83.62 80 GLY A N 1
ATOM 612 C CA . GLY A 1 80 ? 4.387 3.001 8.727 1.00 83.62 80 GLY A CA 1
ATOM 613 C C . GLY A 1 80 ? 4.853 4.461 8.756 1.00 83.62 80 GLY A C 1
ATOM 614 O O . GLY A 1 80 ? 4.296 5.313 9.453 1.00 83.62 80 GLY A O 1
ATOM 615 N N . LEU A 1 81 ? 5.876 4.779 7.955 1.00 87.88 81 LEU A N 1
ATOM 616 C CA . LEU A 1 81 ? 6.426 6.136 7.905 1.00 87.88 81 LEU A CA 1
ATOM 617 C C . LEU A 1 81 ? 5.501 7.115 7.153 1.00 87.88 81 LEU A C 1
ATOM 619 O O . LEU A 1 81 ? 5.121 6.847 6.009 1.00 87.88 81 LEU A O 1
ATOM 623 N N . PRO A 1 82 ? 5.227 8.318 7.704 1.00 84.62 82 PRO A N 1
ATOM 624 C CA . PRO A 1 82 ? 4.346 9.306 7.073 1.00 84.62 82 PRO A CA 1
ATOM 625 C C . PRO A 1 82 ? 4.775 9.764 5.674 1.00 84.62 82 PRO A C 1
ATOM 627 O O . PRO A 1 82 ? 3.936 10.191 4.882 1.00 84.62 82 PRO A O 1
ATOM 630 N N . ILE A 1 83 ? 6.070 9.673 5.346 1.00 86.88 83 ILE A N 1
ATOM 631 C CA . ILE A 1 83 ? 6.592 10.029 4.018 1.00 86.88 83 ILE A CA 1
ATOM 632 C C . ILE A 1 83 ? 5.928 9.215 2.900 1.00 86.88 83 ILE A C 1
ATOM 634 O O . ILE A 1 83 ? 5.778 9.702 1.778 1.00 86.88 83 ILE A O 1
ATOM 638 N N . PHE A 1 84 ? 5.473 8.001 3.214 1.00 85.38 84 PHE A N 1
ATOM 639 C CA . PHE A 1 84 ? 4.852 7.120 2.242 1.00 85.38 84 PHE A CA 1
ATOM 640 C C . PHE A 1 84 ? 3.394 7.449 1.928 1.00 85.38 84 PHE A C 1
ATOM 642 O O . PHE A 1 84 ? 2.894 7.039 0.880 1.00 85.38 84 PHE A O 1
ATOM 649 N N . VAL A 1 85 ? 2.735 8.250 2.774 1.00 75.19 85 VAL A N 1
ATOM 650 C CA . VAL A 1 85 ? 1.315 8.585 2.606 1.00 75.19 85 VAL A CA 1
ATOM 651 C C . VAL A 1 85 ? 1.058 9.238 1.254 1.00 75.19 85 VAL A C 1
ATOM 653 O O . VAL A 1 85 ? 0.120 8.860 0.554 1.00 75.19 85 VAL A O 1
ATOM 656 N N . GLY A 1 86 ? 1.923 10.176 0.864 1.00 79.06 86 GLY A N 1
ATOM 657 C CA . GLY A 1 86 ? 1.856 10.816 -0.444 1.00 79.06 86 GLY A CA 1
ATOM 658 C C . GLY A 1 86 ? 2.414 9.935 -1.560 1.00 79.06 86 GLY A C 1
ATOM 659 O O . GLY A 1 86 ? 1.779 9.790 -2.602 1.00 79.06 86 GLY A O 1
ATOM 660 N N . THR A 1 87 ? 3.591 9.335 -1.360 1.00 87.06 87 THR A N 1
ATOM 661 C CA . THR A 1 87 ? 4.324 8.667 -2.450 1.00 87.06 87 THR A CA 1
ATOM 662 C C . THR A 1 87 ? 3.619 7.414 -2.960 1.00 87.06 87 THR A C 1
ATOM 664 O O . THR A 1 87 ? 3.598 7.203 -4.172 1.00 87.06 87 THR A O 1
ATOM 667 N N . MET A 1 88 ? 2.952 6.640 -2.096 1.00 90.88 88 MET A N 1
ATOM 668 C CA . MET A 1 88 ? 2.255 5.421 -2.516 1.00 90.88 88 MET A CA 1
ATOM 669 C C . MET A 1 88 ? 1.030 5.685 -3.398 1.00 90.88 88 MET A C 1
ATOM 671 O O . MET A 1 88 ? 0.802 4.936 -4.345 1.00 90.88 88 MET A O 1
ATOM 675 N N . ALA A 1 89 ? 0.275 6.762 -3.160 1.00 90.12 89 ALA A N 1
ATOM 676 C CA . ALA A 1 89 ? -0.851 7.122 -4.029 1.00 90.12 89 ALA A CA 1
ATOM 677 C C . ALA A 1 89 ? -0.372 7.463 -5.454 1.00 90.12 89 ALA A C 1
ATOM 679 O O . ALA A 1 89 ? -0.947 7.003 -6.440 1.00 90.12 89 ALA A O 1
ATOM 680 N N . PHE A 1 90 ? 0.741 8.200 -5.574 1.00 90.06 90 PHE A N 1
ATOM 681 C CA . PHE A 1 90 ? 1.380 8.454 -6.871 1.00 90.06 90 PHE A CA 1
ATOM 682 C C . PHE A 1 90 ? 1.894 7.166 -7.520 1.00 90.06 90 PHE A C 1
ATOM 684 O O . PHE A 1 90 ? 1.741 6.985 -8.726 1.00 90.06 90 PHE A O 1
ATOM 691 N N . ALA A 1 91 ? 2.471 6.269 -6.722 1.00 91.19 91 ALA A N 1
ATOM 692 C CA . ALA A 1 91 ? 2.995 4.987 -7.170 1.00 91.19 91 ALA A CA 1
ATOM 693 C C . ALA A 1 91 ? 1.880 4.096 -7.760 1.00 91.19 91 ALA A C 1
ATOM 695 O O . ALA A 1 91 ? 2.045 3.534 -8.841 1.00 91.19 91 ALA A O 1
ATOM 696 N N . VAL A 1 92 ? 0.719 4.015 -7.099 1.00 93.19 92 VAL A N 1
ATOM 697 C CA . VAL A 1 92 ? -0.449 3.266 -7.594 1.00 93.19 92 VAL A C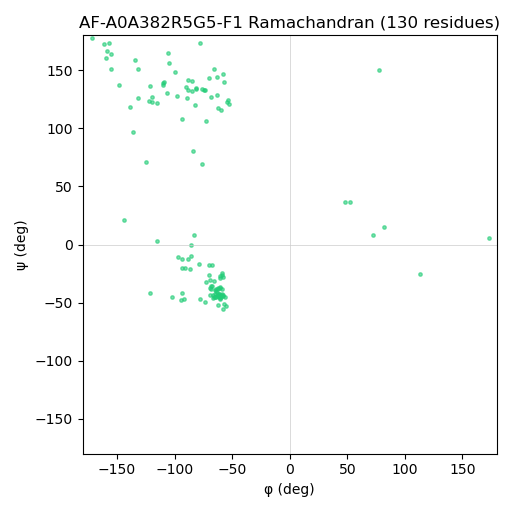A 1
ATOM 698 C C . VAL A 1 92 ? -1.030 3.907 -8.848 1.00 93.19 92 VAL A C 1
ATOM 700 O O . VAL A 1 92 ? -1.268 3.203 -9.829 1.00 93.19 92 VAL A O 1
ATOM 703 N N . ARG A 1 93 ? -1.207 5.233 -8.858 1.00 92.25 93 ARG A N 1
ATOM 704 C CA . ARG A 1 93 ? -1.705 5.941 -10.043 1.00 92.25 93 ARG A CA 1
ATOM 705 C C . ARG A 1 93 ? -0.806 5.719 -11.259 1.00 92.25 93 ARG A C 1
ATOM 707 O O . ARG A 1 93 ? -1.305 5.411 -12.334 1.00 92.25 93 ARG A O 1
ATOM 714 N N . MET A 1 94 ? 0.512 5.783 -11.076 1.00 91.38 94 MET A N 1
ATOM 715 C CA . MET A 1 94 ? 1.477 5.483 -12.135 1.00 91.38 94 MET A CA 1
ATOM 716 C C . MET A 1 94 ? 1.309 4.053 -12.669 1.00 91.38 94 MET A C 1
ATOM 718 O O . MET A 1 94 ? 1.329 3.847 -13.881 1.00 91.38 94 MET A O 1
ATOM 722 N N . VAL A 1 95 ? 1.103 3.062 -11.793 1.00 92.06 95 VAL A N 1
ATOM 723 C CA . VAL A 1 95 ? 0.847 1.677 -12.220 1.00 92.06 95 VAL A CA 1
ATOM 724 C C . VAL A 1 95 ? -0.427 1.588 -13.061 1.00 92.06 95 VAL A C 1
ATOM 726 O O . VAL A 1 95 ? -0.384 0.982 -14.130 1.00 92.06 95 VAL A O 1
ATOM 729 N N . ILE A 1 96 ? -1.521 2.229 -12.638 1.00 92.12 96 ILE A N 1
ATOM 730 C CA . ILE A 1 96 ? -2.781 2.284 -13.400 1.00 92.12 96 ILE A CA 1
ATOM 731 C C . ILE A 1 96 ? -2.544 2.890 -14.792 1.00 92.12 96 ILE A C 1
ATOM 733 O O . ILE A 1 96 ? -2.887 2.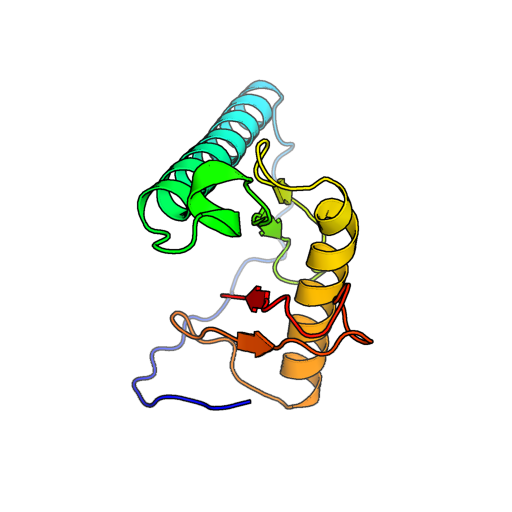277 -15.804 1.00 92.12 96 ILE A O 1
ATOM 737 N N . GLU A 1 97 ? -1.893 4.054 -14.856 1.00 92.06 97 GLU A N 1
ATOM 738 C CA . GLU A 1 97 ? -1.590 4.763 -16.106 1.00 92.06 97 GLU A CA 1
ATOM 739 C C . GLU A 1 97 ? -0.720 3.922 -17.050 1.00 92.06 97 GLU A C 1
ATOM 741 O O . GLU A 1 97 ? -0.993 3.833 -18.248 1.00 92.06 97 GLU A O 1
ATOM 746 N N . ARG A 1 98 ? 0.315 3.257 -16.524 1.00 90.56 98 ARG A N 1
ATOM 747 C CA . ARG A 1 98 ? 1.210 2.417 -17.331 1.00 90.56 98 ARG A CA 1
ATOM 748 C C . ARG A 1 98 ? 0.535 1.162 -17.847 1.00 90.56 98 ARG A C 1
ATOM 750 O O . A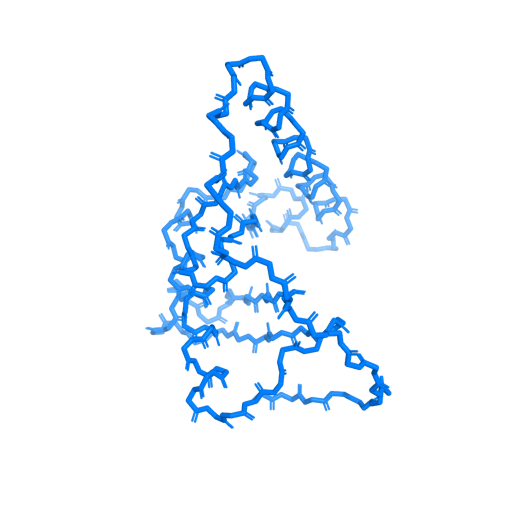RG A 1 98 ? 0.822 0.745 -18.967 1.00 90.56 98 ARG A O 1
ATOM 757 N N . ILE A 1 99 ? -0.332 0.557 -17.045 1.00 89.25 99 ILE A N 1
ATOM 758 C CA . ILE A 1 99 ? -1.089 -0.616 -17.467 1.00 89.25 99 ILE A CA 1
ATOM 759 C C . ILE A 1 99 ? -2.049 -0.240 -18.597 1.00 89.25 99 ILE A C 1
ATOM 761 O O . ILE A 1 99 ? -2.055 -0.919 -19.624 1.00 89.25 99 ILE A O 1
ATOM 765 N N . ALA A 1 100 ? -2.767 0.877 -18.457 1.00 89.44 100 ALA A N 1
ATOM 766 C CA . ALA A 1 100 ? -3.638 1.401 -19.505 1.00 89.44 100 ALA A CA 1
ATOM 767 C C . ALA A 1 100 ? -2.859 1.737 -20.791 1.00 89.44 100 ALA A C 1
ATOM 769 O O . ALA A 1 100 ? -3.259 1.333 -21.880 1.00 89.44 100 ALA A O 1
ATOM 770 N N . ALA A 1 101 ? -1.715 2.420 -20.679 1.00 91.50 101 ALA A N 1
ATOM 771 C CA . ALA A 1 101 ? -0.893 2.799 -21.831 1.00 91.50 101 ALA A CA 1
ATOM 772 C C . ALA A 1 101 ? -0.277 1.597 -22.568 1.00 91.50 101 ALA A C 1
ATOM 774 O O . ALA A 1 101 ? -0.059 1.656 -23.777 1.00 91.50 101 ALA A O 1
ATOM 775 N N . ALA A 1 102 ? 0.023 0.516 -21.846 1.00 88.25 102 ALA A N 1
ATOM 776 C CA . ALA A 1 102 ? 0.591 -0.703 -22.410 1.00 88.25 102 ALA A CA 1
ATOM 777 C C . ALA A 1 102 ? -0.464 -1.683 -22.952 1.00 88.25 102 ALA A C 1
ATOM 779 O O . ALA A 1 102 ? -0.078 -2.758 -23.413 1.00 88.25 102 ALA A O 1
ATOM 780 N N . ASP A 1 103 ? -1.760 -1.355 -22.850 1.00 86.38 103 ASP A N 1
ATOM 781 C CA . ASP A 1 103 ? -2.876 -2.293 -23.061 1.00 86.38 103 ASP A CA 1
ATOM 782 C C . ASP A 1 103 ? -2.657 -3.613 -22.293 1.00 86.38 103 ASP A C 1
ATOM 784 O O . ASP A 1 103 ? -2.898 -4.726 -22.770 1.00 86.38 103 ASP A O 1
ATOM 788 N N . ALA A 1 104 ? -2.079 -3.495 -21.092 1.00 80.31 104 ALA A N 1
ATOM 789 C CA . ALA A 1 104 ? -1.742 -4.642 -20.275 1.00 80.31 104 ALA A CA 1
ATOM 790 C C . ALA A 1 104 ? -2.975 -5.074 -19.460 1.00 80.31 104 ALA A C 1
ATOM 792 O O . ALA A 1 104 ? -3.721 -4.240 -18.951 1.00 80.31 104 ALA A O 1
ATOM 793 N N . PRO A 1 105 ? -3.218 -6.382 -19.297 1.00 75.38 105 PRO A N 1
ATOM 794 C CA . PRO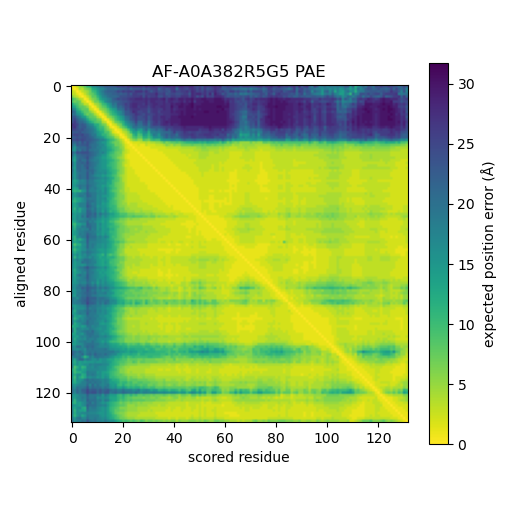 A 1 105 ? -4.378 -6.841 -18.545 1.00 75.38 105 PRO A CA 1
ATOM 795 C C . PRO A 1 105 ? -4.167 -6.685 -17.026 1.00 75.38 105 PRO A C 1
ATOM 797 O O . PRO A 1 105 ? -3.140 -7.118 -16.509 1.00 75.38 105 PRO A O 1
ATOM 800 N N . LEU A 1 106 ? -5.165 -6.141 -16.316 1.00 78.12 106 LEU A N 1
ATOM 801 C CA . LEU A 1 106 ? -5.295 -6.168 -14.847 1.00 78.12 106 LEU A CA 1
ATOM 802 C C . LEU A 1 106 ? -5.941 -7.496 -14.427 1.00 78.12 106 LEU A C 1
ATOM 804 O O . LEU A 1 106 ? -7.157 -7.564 -14.238 1.00 78.12 106 LEU A O 1
ATOM 808 N N . ASN A 1 107 ? -5.171 -8.585 -14.349 1.00 81.31 107 ASN A N 1
ATOM 809 C CA . ASN A 1 107 ? -5.753 -9.866 -13.942 1.00 81.31 107 ASN A CA 1
ATOM 810 C C . ASN A 1 107 ? -5.711 -10.029 -12.420 1.00 81.31 107 ASN A C 1
ATOM 812 O O . ASN A 1 107 ? -4.682 -9.738 -11.802 1.00 81.31 107 ASN A O 1
ATOM 816 N N . PRO A 1 108 ? -6.765 -10.606 -11.812 1.00 82.88 108 PRO A N 1
ATOM 817 C CA . PRO A 1 108 ? -6.710 -11.029 -10.422 1.00 82.88 108 PRO A CA 1
ATOM 818 C C . PRO A 1 108 ? -5.517 -11.959 -10.198 1.00 82.88 108 PRO A C 1
ATOM 820 O O . PRO A 1 108 ? -5.406 -13.002 -10.843 1.00 82.88 108 PRO A O 1
ATOM 823 N N . GLY A 1 109 ? -4.628 -11.593 -9.277 1.00 85.81 109 GLY A N 1
ATOM 824 C CA . GLY A 1 109 ? -3.416 -12.369 -9.012 1.00 85.81 109 GLY A CA 1
ATOM 825 C C . GLY A 1 109 ? -2.118 -11.669 -9.383 1.00 85.81 109 GLY A C 1
ATOM 826 O O . GLY A 1 109 ? -1.106 -11.983 -8.753 1.00 85.81 109 GLY A O 1
ATOM 827 N N . ASP A 1 110 ? -2.149 -10.729 -10.327 1.00 88.50 110 ASP A N 1
ATOM 828 C CA . ASP A 1 110 ? -0.953 -10.026 -10.788 1.00 88.50 110 ASP A CA 1
ATOM 829 C C . ASP A 1 110 ? -0.414 -9.072 -9.707 1.00 88.50 110 ASP A C 1
ATOM 831 O O . ASP A 1 110 ? -1.168 -8.447 -8.963 1.00 88.50 110 ASP A O 1
ATOM 835 N N . THR A 1 111 ? 0.915 -8.964 -9.619 1.00 92.31 111 THR A N 1
ATOM 836 C CA . THR A 1 111 ? 1.600 -8.018 -8.730 1.00 92.31 111 THR A CA 1
ATOM 837 C C . THR A 1 111 ? 2.669 -7.275 -9.519 1.00 92.31 111 THR A C 1
ATOM 839 O O . THR A 1 111 ? 3.553 -7.884 -10.125 1.00 92.31 111 THR A O 1
ATOM 842 N N . TYR A 1 112 ? 2.612 -5.950 -9.476 1.00 90.44 112 TYR A N 1
ATOM 843 C CA . TYR A 1 112 ? 3.550 -5.051 -10.133 1.00 90.44 112 TYR A CA 1
ATOM 844 C C . TYR A 1 112 ? 4.601 -4.589 -9.132 1.00 90.44 112 TYR A C 1
ATOM 846 O O . TYR A 1 112 ? 4.253 -4.103 -8.061 1.00 90.44 112 TYR A O 1
ATOM 854 N N . ILE A 1 113 ? 5.880 -4.735 -9.484 1.00 92.75 113 ILE A N 1
ATOM 855 C CA . ILE A 1 113 ? 7.013 -4.348 -8.637 1.00 92.75 113 ILE A CA 1
ATOM 856 C C . ILE A 1 113 ? 7.903 -3.320 -9.334 1.00 92.75 113 ILE A C 1
ATOM 858 O O . ILE A 1 113 ? 8.217 -3.463 -10.520 1.00 92.75 113 ILE A O 1
ATOM 862 N N . PHE A 1 114 ? 8.310 -2.292 -8.592 1.00 90.94 114 PHE A N 1
ATOM 863 C CA . PHE A 1 114 ? 9.191 -1.224 -9.064 1.00 90.94 114 PHE A CA 1
ATOM 864 C C . PHE A 1 114 ? 9.867 -0.502 -7.892 1.00 90.94 114 PHE A C 1
ATOM 866 O O . PHE A 1 114 ? 9.408 -0.570 -6.752 1.00 90.94 114 PHE A O 1
ATOM 873 N N . ASN A 1 115 ? 10.967 0.188 -8.181 1.00 91.44 115 ASN A N 1
ATOM 874 C CA . ASN A 1 115 ? 11.733 0.977 -7.214 1.00 91.44 115 ASN A CA 1
ATOM 875 C C . ASN A 1 115 ? 12.320 2.259 -7.832 1.00 91.44 115 ASN A C 1
ATOM 877 O O . ASN A 1 115 ? 13.294 2.799 -7.311 1.00 91.44 115 ASN A O 1
ATOM 881 N N . ASP A 1 116 ? 11.763 2.728 -8.954 1.00 88.38 116 ASP A N 1
ATOM 882 C CA . ASP A 1 116 ? 12.237 3.949 -9.606 1.00 88.38 116 ASP A CA 1
ATOM 883 C C . ASP A 1 116 ? 12.038 5.153 -8.660 1.00 88.38 116 ASP A C 1
ATOM 885 O O . ASP A 1 116 ? 10.899 5.449 -8.277 1.00 88.38 116 ASP A O 1
ATOM 889 N N . PRO A 1 117 ? 13.118 5.841 -8.238 1.00 85.69 117 PRO A N 1
ATOM 890 C CA . PRO A 1 117 ? 13.014 6.962 -7.310 1.00 85.69 117 PRO A CA 1
ATOM 891 C C . PRO A 1 117 ? 12.308 8.179 -7.919 1.00 85.69 117 PRO A C 1
ATOM 893 O O . PRO A 1 117 ? 11.846 9.034 -7.172 1.00 85.69 117 PRO A O 1
ATOM 896 N N . TYR A 1 118 ? 12.195 8.267 -9.245 1.00 85.00 118 TYR A N 1
ATOM 897 C CA . TYR A 1 118 ? 11.504 9.364 -9.920 1.00 85.00 118 TYR A CA 1
ATOM 898 C C . TYR A 1 118 ? 10.005 9.102 -10.103 1.00 85.00 118 TYR A C 1
ATOM 900 O O . TYR A 1 118 ? 9.255 10.032 -10.393 1.00 85.00 118 TYR A O 1
ATOM 908 N N . GLU A 1 119 ? 9.543 7.866 -9.891 1.00 79.88 119 GLU A N 1
ATOM 909 C CA . GLU A 1 119 ? 8.161 7.454 -10.159 1.00 79.88 119 GLU A CA 1
ATOM 910 C C . GLU A 1 119 ? 7.492 6.846 -8.922 1.00 79.88 119 GLU A C 1
ATOM 912 O O . GLU A 1 119 ? 7.229 5.646 -8.835 1.00 79.88 119 GLU A O 1
ATOM 917 N N . GLY A 1 120 ? 7.206 7.700 -7.936 1.00 72.62 120 GLY A N 1
ATOM 918 C CA . GLY A 1 120 ? 6.535 7.289 -6.695 1.00 72.62 120 GLY A CA 1
ATOM 919 C C . GLY A 1 120 ? 7.479 6.674 -5.658 1.00 72.62 120 GLY A C 1
ATOM 920 O O . GLY A 1 120 ? 7.024 6.041 -4.705 1.00 72.62 120 GLY A O 1
ATOM 921 N N . GLY A 1 121 ? 8.793 6.847 -5.831 1.00 75.50 121 GLY A N 1
ATOM 922 C CA . GLY A 1 121 ? 9.809 6.474 -4.857 1.00 75.50 121 GLY A CA 1
ATOM 923 C C . GLY A 1 121 ? 10.432 7.648 -4.106 1.00 75.50 121 GLY A C 1
ATOM 924 O O . GLY A 1 121 ? 10.286 8.808 -4.464 1.00 75.50 121 GLY A O 1
ATOM 925 N N . THR A 1 122 ? 11.115 7.311 -3.022 1.00 83.56 122 THR A N 1
ATOM 926 C CA . THR A 1 122 ? 11.906 8.192 -2.143 1.00 83.56 122 THR A CA 1
ATOM 927 C C . THR A 1 122 ? 13.399 8.020 -2.452 1.00 83.56 122 THR A C 1
ATOM 929 O O . THR A 1 122 ? 14.128 8.994 -2.613 1.00 83.56 122 THR A O 1
ATOM 932 N N . HIS A 1 123 ? 13.845 6.768 -2.587 1.00 90.62 123 HIS A N 1
ATOM 933 C CA . HIS A 1 123 ? 15.176 6.348 -3.014 1.00 90.62 123 HIS A CA 1
ATOM 934 C C . HIS A 1 123 ? 15.174 4.884 -3.484 1.00 90.62 123 HIS A C 1
ATOM 936 O O . HIS A 1 123 ? 14.190 4.162 -3.320 1.00 90.62 123 HIS A O 1
ATOM 942 N N . LEU A 1 124 ? 16.305 4.433 -4.038 1.00 90.94 124 LEU A N 1
ATOM 943 C CA . LEU A 1 124 ? 16.451 3.137 -4.716 1.00 90.94 124 LEU A CA 1
ATOM 944 C C . LEU A 1 124 ? 16.168 1.909 -3.830 1.00 90.94 124 LEU A C 1
ATOM 946 O O . LEU A 1 124 ? 15.776 0.862 -4.350 1.00 90.94 124 LEU A O 1
ATOM 950 N N . SER A 1 125 ? 16.371 2.028 -2.514 1.00 91.44 125 SER A N 1
ATOM 951 C CA . SER A 1 125 ? 16.138 0.934 -1.561 1.00 91.44 125 SER A CA 1
ATOM 952 C C . SER A 1 125 ? 14.657 0.596 -1.373 1.00 91.44 125 SER A C 1
ATOM 954 O O . SER A 1 125 ? 14.346 -0.502 -0.916 1.00 91.44 125 SER A O 1
ATOM 956 N N . ASP A 1 126 ? 13.747 1.493 -1.763 1.00 91.25 126 ASP A N 1
ATOM 957 C CA . ASP A 1 126 ? 12.324 1.335 -1.475 1.00 91.25 126 ASP A CA 1
ATOM 958 C C . ASP A 1 126 ? 11.627 0.658 -2.643 1.00 91.25 126 ASP A C 1
ATOM 960 O O . ASP A 1 126 ? 11.385 1.268 -3.691 1.00 91.25 126 ASP A O 1
ATOM 964 N N . PHE A 1 127 ? 11.248 -0.598 -2.443 1.00 92.12 127 PHE A N 1
ATOM 965 C CA . PHE A 1 127 ? 10.456 -1.355 -3.401 1.00 92.12 127 PHE A CA 1
ATOM 966 C C . PHE A 1 127 ? 8.967 -1.180 -3.126 1.00 92.12 127 PHE A C 1
ATOM 968 O O . PHE A 1 127 ? 8.514 -1.269 -1.988 1.00 92.12 127 PHE A O 1
ATOM 975 N N . LYS A 1 128 ? 8.201 -0.965 -4.193 1.00 91.75 128 LYS A N 1
ATOM 976 C CA . LYS A 1 128 ? 6.743 -0.888 -4.161 1.00 91.75 128 LYS A CA 1
ATOM 977 C C . LYS A 1 128 ? 6.176 -2.110 -4.844 1.00 91.75 128 LYS A C 1
ATOM 979 O O . LYS A 1 128 ? 6.672 -2.527 -5.891 1.00 91.75 128 LYS A O 1
ATOM 984 N N . LEU A 1 129 ? 5.141 -2.668 -4.234 1.00 93.81 129 LEU A N 1
ATOM 985 C CA . LEU A 1 129 ? 4.361 -3.759 -4.784 1.00 93.81 129 LEU A CA 1
ATOM 986 C C . LEU A 1 129 ? 2.911 -3.287 -4.872 1.00 93.81 129 LEU A C 1
ATOM 988 O O . LEU A 1 129 ? 2.335 -2.881 -3.867 1.00 93.81 129 LEU A O 1
ATOM 992 N N . VAL A 1 130 ? 2.332 -3.332 -6.069 1.00 92.62 130 VAL A N 1
ATOM 993 C CA . VAL A 1 130 ? 0.938 -2.950 -6.317 1.00 92.62 130 VAL A CA 1
ATOM 994 C C . VAL A 1 130 ? 0.199 -4.156 -6.867 1.00 92.62 130 VAL A C 1
ATOM 996 O O . VAL A 1 130 ? 0.644 -4.775 -7.835 1.00 92.62 130 VAL A O 1
ATOM 999 N N . ARG A 1 131 ? -0.920 -4.497 -6.233 1.00 92.38 131 ARG A N 1
ATOM 1000 C CA . ARG A 1 131 ? -1.782 -5.614 -6.613 1.00 92.38 131 ARG A CA 1
ATOM 1001 C C . ARG A 1 131 ? -3.183 -5.075 -6.944 1.00 92.38 131 ARG A C 1
ATOM 1003 O O . ARG A 1 131 ? -3.747 -4.422 -6.066 1.00 92.38 131 ARG A O 1
ATOM 1010 N N . PRO A 1 132 ? -3.709 -5.321 -8.158 1.00 85.94 132 PRO A N 1
ATOM 1011 C CA . PRO A 1 132 ? -5.089 -5.010 -8.533 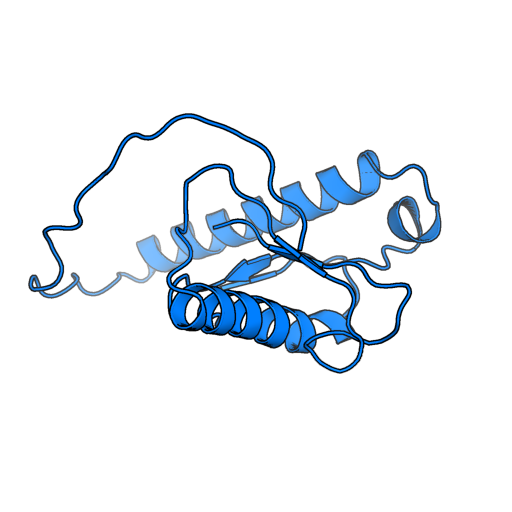1.00 85.94 132 PRO A CA 1
ATOM 1012 C C . PRO A 1 132 ? -6.129 -5.918 -7.871 1.00 85.94 132 PRO A C 1
ATOM 1014 O O . PRO A 1 132 ? -5.796 -7.089 -7.554 1.00 85.94 132 PRO A O 1
#

Radius of gyration: 16.73 Å; Cα contacts (8 Å, |Δi|>4): 152; chains: 1; bounding box: 44×30×37 Å

InterPro domains:
  IPR003692 Hydantoinase B/oxoprolinase [PF02538] (24-132)
  IPR045079 Oxoprolinase-like [PTHR11365] (14-132)

Sequence (132 aa):
MIRLPRTQRTLSRTGDDEPMPDLDPVTLSVLKGRLEQIADEMDATLFRSAFNPIIAEAHDASHGLYHADTGETLVQGKSGLPIFVGTMAFAVRMVIERIAAADAPLNPGDTYIFNDPYEGGTHLSDFKLVRP